Protein AF-A0A2E9H2V7-F1 (afdb_monomer_lite)

Secondary structure (DSSP, 8-state):
-EEE-SSEEEEEEEEEE-----SS-S----EEEEEEEEEEEEETTEEEEEEEEEEE--TTT-TT-EEEEEEEEEEEEEETTEEEEEEEEEEEEEETTEEEEEEEEEEEEEE--

pLDDT: mean 71.07, std 17.29, range [40.22, 92.0]

Radius of gyration: 18.16 Å; chains: 1; bounding box: 36×28×46 Å

Sequence (113 aa):
MVHQSKQWRFGVEYVHSNNWNQVATPIEDAKSGWGSWVSYRYAPKYSVFLRYDTSNPSRRLNPSLEKDYIQAGWDWKATSYLTVAFVAKHKQQTSATIDRDANEFGVWTMWNF

Structure (mmCIF, N/CA/C/O backbone):
data_AF-A0A2E9H2V7-F1
#
_entry.id   AF-A0A2E9H2V7-F1
#
loop_
_atom_site.group_PDB
_atom_site.id
_atom_site.type_symbol
_atom_site.label_atom_id
_atom_site.label_alt_id
_atom_site.label_comp_id
_atom_site.label_asym_id
_atom_site.label_entity_id
_atom_site.label_seq_id
_atom_site.pdbx_PDB_ins_code
_atom_site.Cartn_x
_atom_site.Cartn_y
_atom_site.Cartn_z
_atom_site.occupancy
_atom_site.B_iso_or_equiv
_atom_site.auth_seq_id
_atom_site.auth_comp_id
_atom_site.auth_asym_id
_atom_site.auth_atom_id
_atom_site.pdbx_PDB_model_num
ATOM 1 N N . MET A 1 1 ? 14.174 -4.322 2.201 1.00 60.06 1 MET A N 1
ATOM 2 C CA . MET A 1 1 ? 14.311 -4.095 3.660 1.00 60.06 1 MET A CA 1
ATOM 3 C C . MET A 1 1 ? 12.990 -3.558 4.186 1.00 60.06 1 MET A C 1
ATOM 5 O O . MET A 1 1 ? 12.389 -2.730 3.511 1.00 60.06 1 MET A O 1
ATOM 9 N N . VAL A 1 2 ? 12.513 -4.041 5.334 1.00 66.06 2 VAL A N 1
ATOM 10 C CA . VAL A 1 2 ? 11.213 -3.648 5.904 1.00 66.06 2 VAL A CA 1
ATOM 11 C C . VAL A 1 2 ? 11.423 -3.202 7.343 1.00 66.06 2 VAL A C 1
ATOM 13 O O . VAL A 1 2 ? 12.089 -3.897 8.107 1.00 66.06 2 VAL A O 1
ATOM 16 N N . HIS A 1 3 ? 10.856 -2.056 7.708 1.00 72.50 3 HIS A N 1
ATOM 17 C CA . HIS A 1 3 ? 10.856 -1.561 9.077 1.00 72.50 3 HIS A CA 1
ATOM 18 C C . HIS A 1 3 ? 9.413 -1.391 9.555 1.00 72.50 3 HIS A C 1
ATOM 20 O O . HIS A 1 3 ? 8.565 -0.827 8.857 1.00 72.50 3 HIS A O 1
ATOM 26 N N . GLN A 1 4 ? 9.115 -1.923 10.739 1.00 75.88 4 GLN A N 1
ATOM 27 C CA . GLN A 1 4 ? 7.769 -1.920 11.303 1.00 75.88 4 GLN A CA 1
ATOM 28 C C . GLN A 1 4 ? 7.806 -1.411 12.741 1.00 75.88 4 GLN A C 1
ATOM 30 O O . GLN A 1 4 ? 8.470 -1.980 13.600 1.00 75.88 4 GLN A O 1
ATOM 35 N N . SER A 1 5 ? 7.028 -0.366 12.985 1.00 78.25 5 SER A N 1
ATOM 36 C CA . SER A 1 5 ? 6.695 0.188 14.293 1.00 78.25 5 SER A CA 1
ATOM 37 C C . SER A 1 5 ? 5.201 -0.013 14.568 1.00 78.25 5 SER A C 1
ATOM 39 O O . SER A 1 5 ? 4.421 -0.370 13.684 1.00 78.25 5 SER A O 1
ATOM 41 N N . LYS A 1 6 ? 4.763 0.240 15.808 1.00 76.56 6 LYS A N 1
ATOM 42 C CA . LYS A 1 6 ? 3.379 -0.015 16.265 1.00 76.56 6 LYS A CA 1
ATOM 43 C C . LYS A 1 6 ? 2.295 0.668 15.409 1.00 76.56 6 LYS A C 1
ATOM 45 O O . LYS A 1 6 ? 1.177 0.166 15.332 1.00 76.56 6 LYS A O 1
ATOM 50 N N . GLN A 1 7 ? 2.630 1.789 14.770 1.00 84.69 7 GLN A N 1
ATOM 51 C CA . GLN A 1 7 ? 1.721 2.574 13.926 1.00 84.69 7 GLN A CA 1
ATOM 52 C C . GLN A 1 7 ? 2.199 2.736 12.480 1.00 84.69 7 GLN A C 1
ATOM 54 O O . GLN A 1 7 ? 1.376 2.951 11.600 1.00 84.69 7 GLN A O 1
ATOM 59 N N . TRP A 1 8 ? 3.498 2.607 12.217 1.00 85.12 8 TRP A N 1
ATOM 60 C CA . TRP A 1 8 ? 4.091 2.847 10.902 1.00 85.12 8 TRP A CA 1
ATOM 61 C C . TRP A 1 8 ? 4.720 1.570 10.378 1.00 85.12 8 TRP A C 1
ATOM 63 O O . TRP A 1 8 ? 5.448 0.899 11.103 1.00 85.12 8 TRP A O 1
ATOM 73 N N . ARG A 1 9 ? 4.493 1.245 9.113 1.00 87.00 9 ARG A N 1
ATOM 74 C CA . ARG A 1 9 ? 5.250 0.200 8.425 1.00 87.00 9 ARG A CA 1
ATOM 75 C C . ARG A 1 9 ? 5.680 0.756 7.096 1.00 87.00 9 ARG A C 1
ATOM 77 O O . ARG A 1 9 ? 4.837 1.253 6.364 1.00 87.00 9 ARG A O 1
ATOM 84 N N . PHE A 1 10 ? 6.952 0.649 6.780 1.00 87.00 10 PHE A N 1
ATOM 85 C CA . PHE A 1 10 ? 7.433 0.971 5.453 1.00 87.00 10 PHE A CA 1
ATOM 86 C C . PHE A 1 10 ? 8.408 -0.101 4.997 1.00 87.00 10 PHE A C 1
ATOM 88 O O . PHE A 1 10 ? 9.091 -0.744 5.799 1.00 87.00 10 PHE A O 1
ATOM 95 N N . GLY A 1 11 ? 8.444 -0.320 3.697 1.00 83.62 11 GLY A N 1
ATOM 96 C CA . GLY A 1 11 ? 9.311 -1.290 3.074 1.00 83.62 11 GLY A CA 1
ATOM 97 C C . GLY A 1 11 ? 9.793 -0.770 1.742 1.00 83.62 11 GLY A C 1
ATOM 98 O O . GLY A 1 11 ? 9.101 -0.023 1.057 1.00 83.62 11 GLY A O 1
ATOM 99 N N . VAL A 1 12 ? 11.003 -1.177 1.397 1.00 81.44 12 VAL A N 1
ATOM 100 C CA . VAL A 1 12 ? 11.558 -0.986 0.065 1.00 81.44 12 VAL A CA 1
ATOM 101 C C . VAL A 1 12 ? 11.960 -2.355 -0.455 1.00 81.44 12 VAL A C 1
ATOM 103 O O . VAL A 1 12 ? 12.623 -3.137 0.240 1.00 81.44 12 VAL A O 1
ATOM 106 N N . GLU A 1 13 ? 11.527 -2.645 -1.665 1.00 75.06 13 GLU A N 1
ATOM 107 C CA . GLU A 1 13 ? 11.752 -3.871 -2.404 1.00 75.06 13 GLU A CA 1
ATOM 108 C C . GLU A 1 13 ? 12.549 -3.505 -3.655 1.00 75.06 13 GLU A C 1
ATOM 110 O O . GLU A 1 13 ? 12.178 -2.608 -4.403 1.00 75.06 13 GLU A O 1
ATOM 115 N N . TYR A 1 14 ? 13.674 -4.174 -3.874 1.00 72.19 14 TYR A N 1
ATOM 116 C CA . TYR A 1 14 ? 14.453 -4.034 -5.097 1.00 72.19 14 TYR A CA 1
ATOM 117 C C . TYR A 1 14 ? 14.457 -5.391 -5.779 1.00 72.19 14 TYR A C 1
ATOM 119 O O . TYR A 1 14 ? 14.885 -6.379 -5.180 1.00 72.19 14 TYR A O 1
ATOM 127 N N . VAL A 1 15 ? 13.945 -5.444 -7.004 1.00 66.44 15 VAL A N 1
ATOM 128 C CA . VAL A 1 15 ? 13.845 -6.679 -7.775 1.00 66.44 15 VAL A CA 1
ATOM 129 C C . VAL A 1 15 ? 14.730 -6.543 -9.000 1.00 66.44 15 VAL A C 1
ATOM 131 O O . VAL A 1 15 ? 14.543 -5.672 -9.851 1.00 66.44 15 VAL A O 1
ATOM 134 N N . HIS A 1 16 ? 15.704 -7.438 -9.084 1.00 62.25 16 HIS A N 1
ATOM 135 C CA . HIS A 1 16 ? 16.553 -7.597 -10.247 1.00 62.25 16 HIS A CA 1
ATOM 136 C C . HIS A 1 16 ? 16.308 -8.986 -10.820 1.00 62.25 16 HIS A C 1
ATOM 138 O O . HIS A 1 16 ? 16.540 -9.989 -10.145 1.00 62.25 16 HIS A O 1
ATOM 144 N N . SER A 1 17 ? 15.809 -9.048 -12.049 1.00 57.69 17 SER A N 1
ATOM 145 C CA . SER A 1 17 ? 15.608 -10.308 -12.754 1.00 57.69 17 SER A CA 1
ATOM 146 C C . SER A 1 17 ? 16.495 -10.334 -13.987 1.00 57.69 17 SER A C 1
ATOM 148 O O . SER A 1 17 ? 16.330 -9.527 -14.902 1.00 57.69 17 SER A O 1
ATOM 150 N N . ASN A 1 18 ? 17.428 -11.286 -13.998 1.00 50.81 18 ASN A N 1
ATOM 151 C CA . ASN A 1 18 ? 18.285 -11.564 -15.139 1.00 50.81 18 ASN A CA 1
ATOM 152 C C . ASN A 1 18 ? 17.730 -12.799 -15.860 1.00 50.81 18 ASN A C 1
ATOM 154 O O . ASN A 1 18 ? 17.659 -13.880 -15.276 1.00 50.81 18 ASN A O 1
ATOM 158 N N . ASN A 1 19 ? 17.246 -12.630 -17.089 1.00 52.06 19 ASN A N 1
ATOM 159 C CA . ASN A 1 19 ? 16.565 -13.697 -17.816 1.00 52.06 19 ASN A CA 1
ATOM 160 C C . ASN A 1 19 ? 17.599 -14.569 -18.550 1.00 52.06 19 ASN A C 1
ATOM 162 O O . ASN A 1 19 ? 18.070 -14.206 -19.622 1.00 52.06 19 ASN A O 1
ATOM 166 N N . TRP A 1 20 ? 17.975 -15.714 -17.974 1.00 45.41 20 TRP A N 1
ATOM 167 C CA . TRP A 1 20 ? 18.991 -16.624 -18.539 1.00 45.41 20 TRP A CA 1
ATOM 168 C C . TRP A 1 20 ? 18.462 -17.620 -19.589 1.00 45.41 20 TRP A C 1
ATOM 170 O O . TRP A 1 20 ? 19.212 -18.487 -20.025 1.00 45.41 20 TRP A O 1
ATOM 180 N N . ASN A 1 21 ? 17.194 -17.527 -20.012 1.00 46.06 21 ASN A N 1
ATOM 181 C CA . ASN A 1 21 ? 16.530 -18.591 -20.782 1.00 46.06 21 ASN A CA 1
ATOM 182 C C . ASN A 1 21 ? 15.813 -18.106 -22.064 1.00 46.06 21 ASN A C 1
ATOM 184 O O . ASN A 1 21 ? 14.673 -18.483 -22.330 1.00 46.06 21 ASN A O 1
ATOM 188 N N . GLN A 1 22 ? 16.459 -17.263 -22.882 1.00 46.81 22 GLN A N 1
ATOM 189 C CA . GLN A 1 22 ? 15.951 -16.893 -24.216 1.00 46.81 22 GLN A CA 1
ATOM 190 C C . GLN A 1 22 ? 16.857 -17.439 -25.327 1.00 46.81 22 GLN A C 1
ATOM 192 O O . GLN A 1 22 ? 17.807 -16.797 -25.754 1.00 46.81 22 GLN A O 1
ATOM 197 N N . VAL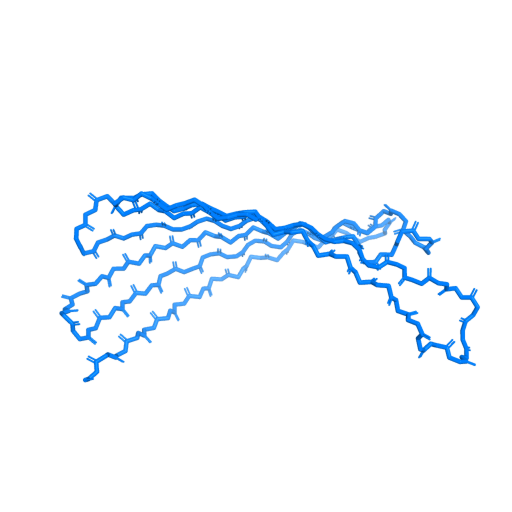 A 1 23 ? 16.522 -18.631 -25.827 1.00 51.16 23 VAL A N 1
ATOM 198 C CA . VAL A 1 23 ? 17.281 -19.372 -26.856 1.00 51.16 23 VAL A CA 1
ATOM 199 C C . VAL A 1 23 ? 17.018 -18.859 -28.293 1.00 51.16 23 VAL A C 1
ATOM 201 O O . VAL A 1 23 ? 17.568 -19.399 -29.244 1.00 51.16 23 VAL A O 1
ATOM 204 N N . ALA A 1 24 ? 16.212 -17.806 -28.502 1.00 48.59 24 ALA A N 1
ATOM 205 C CA . ALA A 1 24 ? 15.790 -17.401 -29.857 1.00 48.59 24 ALA A CA 1
ATOM 206 C C . ALA A 1 24 ? 15.756 -15.887 -30.163 1.00 48.59 24 ALA A C 1
ATOM 208 O O . ALA A 1 24 ? 15.323 -15.507 -31.249 1.00 48.59 24 ALA A O 1
ATOM 209 N N . THR A 1 25 ? 16.222 -15.006 -29.271 1.00 44.88 25 THR A N 1
ATOM 210 C CA . THR A 1 25 ? 16.259 -13.551 -29.541 1.00 44.88 25 THR A CA 1
ATOM 211 C C . THR A 1 25 ? 17.552 -12.922 -29.010 1.00 44.88 25 THR A C 1
ATOM 213 O O . THR A 1 25 ? 17.840 -13.087 -27.828 1.00 44.88 25 THR A O 1
ATOM 216 N N . PRO A 1 26 ? 18.322 -12.177 -29.830 1.00 44.91 26 PRO A N 1
ATOM 217 C CA . PRO A 1 26 ? 19.681 -11.725 -29.501 1.00 44.91 26 PRO A CA 1
ATOM 218 C C . PRO A 1 26 ? 19.750 -10.496 -28.576 1.00 44.91 26 PRO A C 1
ATOM 220 O O . PRO A 1 26 ? 20.799 -9.862 -28.486 1.00 44.91 26 PRO A O 1
ATOM 223 N N . ILE A 1 27 ? 18.657 -10.115 -27.907 1.00 44.34 27 ILE A N 1
ATOM 224 C CA . ILE A 1 27 ? 18.625 -8.902 -27.084 1.00 44.34 27 ILE A CA 1
ATOM 225 C C . ILE A 1 27 ? 18.295 -9.276 -25.642 1.00 44.34 27 ILE A C 1
ATOM 227 O O . ILE A 1 27 ? 17.149 -9.569 -25.315 1.00 44.34 27 ILE A O 1
ATOM 231 N N . GLU A 1 28 ? 19.331 -9.279 -24.797 1.00 43.22 28 GLU A N 1
ATOM 232 C CA . GLU A 1 28 ? 19.225 -9.433 -23.342 1.00 43.22 28 GLU A CA 1
ATOM 233 C C . GLU A 1 28 ? 18.338 -8.323 -22.759 1.00 43.22 28 GLU A C 1
ATOM 235 O O . GLU A 1 28 ? 18.759 -7.168 -22.628 1.00 43.22 28 GLU A O 1
ATOM 240 N N . ASP A 1 29 ? 17.104 -8.672 -22.401 1.00 48.34 29 ASP A N 1
ATOM 241 C CA . ASP A 1 29 ? 16.180 -7.780 -21.708 1.00 48.34 29 ASP A CA 1
ATOM 242 C C . ASP A 1 29 ? 16.374 -7.950 -20.192 1.00 48.34 29 ASP A C 1
ATOM 244 O O . ASP A 1 29 ? 15.837 -8.860 -19.559 1.00 48.34 29 ASP A O 1
ATOM 248 N N . ALA A 1 30 ? 17.214 -7.097 -19.603 1.00 49.19 30 ALA A N 1
ATOM 249 C CA . ALA A 1 30 ? 17.387 -7.023 -18.156 1.00 49.19 30 ALA A CA 1
ATOM 250 C C . ALA A 1 30 ? 16.248 -6.191 -17.549 1.00 49.19 30 ALA A C 1
ATOM 252 O O . ALA A 1 30 ? 16.127 -4.996 -17.841 1.00 49.19 30 ALA A O 1
ATOM 253 N N . LYS A 1 31 ? 15.435 -6.818 -16.689 1.00 53.38 31 LYS A N 1
ATOM 254 C CA . LYS A 1 31 ? 14.352 -6.156 -15.952 1.00 53.38 31 LYS A CA 1
ATOM 255 C C . LYS A 1 31 ? 14.840 -5.789 -14.557 1.00 53.38 31 LYS A C 1
ATOM 257 O O . LYS A 1 31 ? 15.211 -6.652 -13.761 1.00 53.38 31 LYS A O 1
ATOM 262 N N . SER A 1 32 ? 14.824 -4.498 -14.255 1.00 58.91 32 SER A N 1
ATOM 263 C CA . SER A 1 32 ? 15.090 -3.982 -12.912 1.00 58.91 32 SER A CA 1
ATOM 264 C C . SER A 1 32 ? 13.937 -3.095 -12.479 1.00 58.91 32 SER A C 1
ATOM 266 O O . SER A 1 32 ? 13.525 -2.211 -13.229 1.00 58.91 32 SER A O 1
ATOM 268 N N . GLY A 1 33 ? 13.433 -3.315 -11.274 1.00 61.56 33 GLY A N 1
ATOM 269 C CA . GLY A 1 33 ? 12.381 -2.501 -10.685 1.00 61.56 33 GLY A CA 1
ATOM 270 C C . GLY A 1 33 ? 12.646 -2.284 -9.209 1.00 61.56 33 GLY A C 1
ATOM 271 O O . GLY A 1 33 ? 13.305 -3.094 -8.552 1.00 61.56 33 GLY A O 1
ATOM 272 N N . TRP A 1 34 ? 12.136 -1.181 -8.687 1.00 73.06 34 TRP A N 1
ATOM 273 C CA . TRP A 1 34 ? 12.111 -0.946 -7.258 1.00 73.06 34 TRP A CA 1
ATOM 274 C C . TRP A 1 34 ? 10.718 -0.507 -6.838 1.00 73.06 34 TRP A C 1
ATOM 276 O O . TRP A 1 34 ? 10.031 0.237 -7.529 1.00 73.06 34 TRP A O 1
ATOM 286 N N . GLY A 1 35 ? 10.297 -1.029 -5.700 1.00 78.25 35 GLY A N 1
ATOM 287 C CA . GLY A 1 35 ? 9.041 -0.720 -5.059 1.00 78.25 35 GLY A CA 1
ATOM 288 C C . GLY A 1 35 ? 9.307 -0.169 -3.680 1.00 78.25 35 GLY A C 1
ATOM 289 O O . GLY A 1 35 ? 10.198 -0.620 -2.967 1.00 78.25 35 GLY A O 1
ATOM 290 N N . SER A 1 36 ? 8.526 0.813 -3.280 1.00 83.75 36 SER A N 1
ATOM 291 C CA . SER A 1 36 ? 8.471 1.287 -1.913 1.00 83.75 36 SER A CA 1
ATOM 292 C C . SER A 1 36 ? 7.022 1.322 -1.477 1.00 83.75 36 SER A C 1
ATOM 294 O O . SER A 1 36 ? 6.116 1.618 -2.251 1.00 83.75 36 SER A O 1
ATOM 296 N N . TRP A 1 37 ? 6.781 0.989 -0.226 1.00 89.38 37 TRP A N 1
ATOM 297 C CA . TRP A 1 37 ? 5.457 1.065 0.350 1.00 89.38 37 TRP A CA 1
ATOM 298 C C . TRP A 1 37 ? 5.555 1.589 1.766 1.00 89.38 37 TRP A C 1
ATOM 300 O O . TRP A 1 37 ? 6.525 1.356 2.483 1.00 89.38 37 TRP A O 1
ATOM 310 N N . VAL A 1 38 ? 4.525 2.309 2.170 1.00 88.88 38 VAL A N 1
ATOM 311 C CA . VAL A 1 38 ? 4.338 2.839 3.505 1.00 88.88 38 VAL A CA 1
ATOM 312 C C . VAL A 1 38 ? 2.887 2.624 3.897 1.00 88.88 38 VAL A C 1
ATOM 314 O O . VAL A 1 38 ? 1.971 2.745 3.096 1.00 88.88 38 VAL A O 1
ATOM 317 N N . SER A 1 39 ? 2.664 2.273 5.149 1.00 87.94 39 SER A N 1
ATOM 318 C CA . SER A 1 39 ? 1.346 2.174 5.745 1.00 87.94 39 SER A CA 1
ATOM 319 C C . SER A 1 39 ? 1.380 2.801 7.122 1.00 87.94 39 SER A C 1
ATOM 321 O O . SER A 1 39 ? 2.349 2.654 7.875 1.00 87.94 39 SER A O 1
ATOM 323 N N . TYR A 1 40 ? 0.316 3.521 7.435 1.00 89.62 40 TYR A N 1
ATOM 324 C CA . TYR A 1 40 ? 0.164 4.237 8.680 1.00 89.62 40 TYR A CA 1
ATOM 325 C C . TYR A 1 40 ? -1.195 3.936 9.297 1.00 89.62 40 TYR A C 1
ATOM 327 O O . TYR A 1 40 ? -2.253 4.182 8.715 1.00 89.62 40 TYR A O 1
ATOM 335 N N . ARG A 1 41 ? -1.160 3.393 10.511 1.00 89.31 41 ARG A N 1
ATOM 336 C CA . ARG A 1 41 ? -2.327 3.113 11.338 1.00 89.31 41 ARG A CA 1
ATOM 337 C C . ARG A 1 41 ? -2.473 4.219 12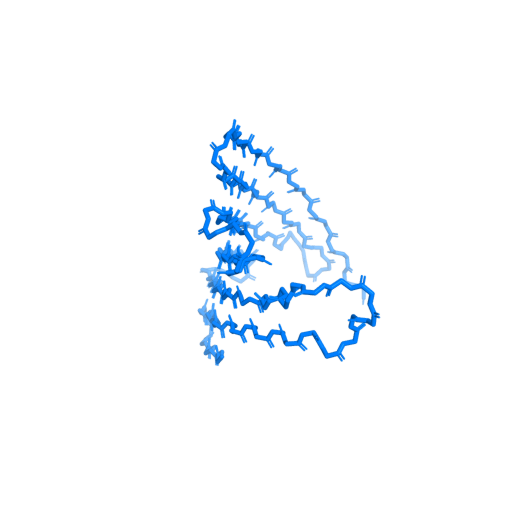.375 1.00 89.31 41 ARG A C 1
ATOM 339 O O . ARG A 1 41 ? -1.875 4.152 13.448 1.00 89.31 41 ARG A O 1
ATOM 346 N N . TYR A 1 42 ? -3.309 5.204 12.060 1.00 86.12 42 TYR A N 1
ATOM 347 C CA . TYR A 1 42 ? -3.616 6.309 12.971 1.00 86.12 42 TYR A CA 1
ATOM 348 C C . TYR A 1 42 ? -4.645 5.933 14.045 1.00 86.12 42 TYR A C 1
ATOM 350 O O . TYR A 1 42 ? -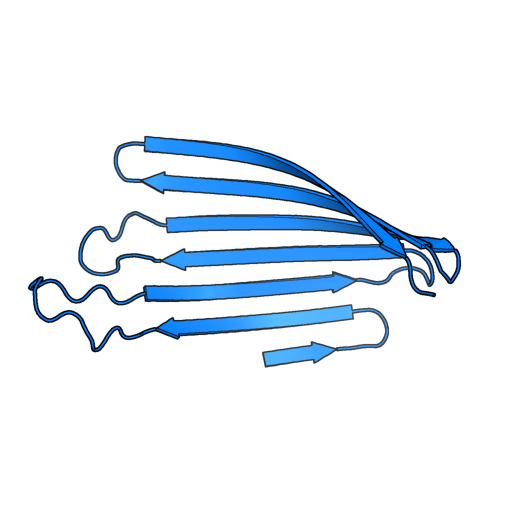4.657 6.524 15.121 1.00 86.12 42 TYR A O 1
ATOM 358 N N . ALA A 1 43 ? -5.497 4.936 13.788 1.00 88.06 43 ALA A N 1
ATOM 359 C CA . ALA A 1 43 ? -6.507 4.475 14.735 1.00 88.06 43 ALA A CA 1
ATOM 360 C C . ALA A 1 43 ? -6.664 2.944 14.691 1.00 88.06 43 ALA A C 1
ATOM 362 O O . ALA A 1 43 ? -6.379 2.326 13.667 1.00 88.06 43 ALA A O 1
ATOM 363 N N . PRO A 1 44 ? -7.181 2.291 15.750 1.00 83.81 44 PRO A N 1
ATOM 364 C CA . PRO A 1 44 ? -7.351 0.832 15.774 1.00 83.81 44 PRO A CA 1
ATOM 365 C C . PRO A 1 44 ? -8.228 0.286 14.639 1.00 83.81 44 PRO A C 1
ATOM 367 O O . PRO A 1 44 ? -8.076 -0.868 14.241 1.00 83.81 44 PRO A O 1
ATOM 370 N N . LYS A 1 45 ? -9.147 1.118 14.130 1.00 88.12 45 LYS A N 1
ATOM 371 C CA . LYS A 1 45 ? -10.089 0.775 13.061 1.00 88.12 45 LYS A CA 1
ATOM 372 C C . LYS A 1 45 ? -9.711 1.324 11.690 1.00 88.12 45 LYS A C 1
ATOM 374 O O . LYS A 1 45 ? -10.380 0.978 10.727 1.00 88.12 45 LYS A O 1
ATOM 379 N N . TYR A 1 46 ? -8.691 2.172 11.592 1.00 90.06 46 TYR A N 1
ATOM 380 C CA . TYR A 1 46 ? -8.375 2.849 10.343 1.00 90.06 46 TYR A CA 1
ATOM 381 C C . TYR A 1 46 ? -6.893 2.765 10.031 1.00 90.06 46 TYR A C 1
ATOM 383 O O . TYR A 1 46 ? -6.036 2.930 10.902 1.00 90.06 46 TYR A O 1
ATOM 391 N N . SER A 1 47 ? -6.570 2.486 8.782 1.00 90.62 47 SER A N 1
ATOM 392 C CA . SER A 1 47 ? -5.193 2.465 8.306 1.00 90.62 47 SER A CA 1
ATOM 393 C C . SER A 1 47 ? -5.154 3.052 6.907 1.00 90.62 47 SER A C 1
ATOM 395 O O . SER A 1 47 ? -6.121 2.962 6.166 1.00 90.62 47 SER A O 1
ATOM 397 N N . VAL A 1 48 ? -4.064 3.718 6.568 1.00 92.00 48 VAL A N 1
ATOM 398 C CA . VAL A 1 48 ? -3.819 4.205 5.212 1.00 92.00 48 VAL A CA 1
ATOM 399 C C . VAL A 1 48 ? -2.579 3.499 4.705 1.00 92.00 48 VAL A C 1
ATOM 401 O O . VAL A 1 48 ? -1.675 3.196 5.489 1.00 92.00 48 VAL A O 1
ATOM 404 N N . PHE A 1 49 ? -2.514 3.255 3.409 1.00 90.88 49 PHE A N 1
ATOM 405 C CA . PHE A 1 49 ? -1.312 2.756 2.775 1.00 90.88 49 PHE A CA 1
ATOM 406 C C . PHE A 1 49 ? -1.056 3.498 1.472 1.00 90.88 49 PHE A C 1
ATOM 408 O O . PHE A 1 49 ? -1.969 3.961 0.794 1.00 90.88 49 PHE A O 1
ATOM 415 N N . LEU A 1 50 ? 0.215 3.630 1.145 1.00 89.62 50 LEU A N 1
ATOM 416 C CA . LEU A 1 50 ? 0.704 4.219 -0.080 1.00 89.62 50 LEU A CA 1
ATOM 417 C C . LEU A 1 50 ? 1.839 3.336 -0.575 1.00 89.62 50 LEU A C 1
ATOM 419 O O . LEU A 1 50 ? 2.742 2.980 0.176 1.00 89.62 50 LEU A O 1
ATOM 423 N N . ARG A 1 51 ? 1.781 2.960 -1.838 1.00 86.94 51 ARG A N 1
ATOM 424 C CA . ARG A 1 51 ? 2.753 2.118 -2.507 1.00 86.94 51 ARG A CA 1
ATOM 425 C C . ARG A 1 51 ? 3.137 2.797 -3.809 1.00 86.94 51 ARG A C 1
ATOM 427 O O . ARG A 1 51 ? 2.270 3.200 -4.576 1.00 86.94 51 ARG A O 1
ATOM 434 N N . TYR A 1 52 ? 4.430 2.949 -4.017 1.00 80.62 52 TYR A N 1
ATOM 435 C CA . TYR A 1 52 ? 5.019 3.480 -5.228 1.00 80.62 52 TYR A CA 1
ATOM 436 C C . TYR A 1 52 ? 5.982 2.432 -5.766 1.00 80.62 52 TYR A C 1
ATOM 438 O O . TYR A 1 52 ? 6.983 2.123 -5.121 1.00 80.62 52 TYR A O 1
ATOM 446 N N . ASP A 1 53 ? 5.668 1.872 -6.923 1.00 75.88 53 ASP A N 1
ATOM 447 C CA . ASP A 1 53 ? 6.551 0.976 -7.651 1.00 75.88 53 ASP A CA 1
ATOM 448 C C . ASP A 1 53 ? 6.940 1.640 -8.960 1.00 75.88 53 ASP A C 1
ATOM 450 O O . ASP A 1 53 ? 6.091 2.131 -9.700 1.00 75.88 53 ASP A O 1
ATOM 454 N N . THR A 1 54 ? 8.224 1.597 -9.278 1.00 67.12 54 THR A N 1
ATOM 455 C CA . THR A 1 54 ? 8.704 1.926 -10.611 1.00 67.12 54 THR A CA 1
ATOM 456 C C . THR A 1 54 ? 9.424 0.721 -11.183 1.00 67.12 54 THR A C 1
ATOM 458 O O . THR A 1 54 ? 10.202 0.016 -10.526 1.00 67.12 54 THR A O 1
ATOM 461 N N . SER A 1 55 ? 9.089 0.413 -12.423 1.00 61.50 55 SER A N 1
ATOM 462 C CA . SER A 1 55 ? 9.624 -0.737 -13.131 1.00 61.50 55 SER A CA 1
ATOM 463 C C . SER A 1 55 ? 10.239 -0.253 -14.427 1.00 61.50 55 SER A C 1
ATOM 465 O O . SER A 1 55 ? 9.560 0.385 -15.227 1.00 61.50 55 SER A O 1
ATOM 467 N N . ASN A 1 56 ? 11.500 -0.619 -14.653 1.00 56.72 56 ASN A N 1
ATOM 468 C CA . ASN A 1 56 ? 12.198 -0.393 -15.910 1.00 56.72 56 ASN A CA 1
ATOM 469 C C . ASN A 1 56 ? 12.261 -1.723 -16.688 1.00 56.72 56 ASN A C 1
ATOM 471 O O . ASN A 1 56 ? 13.167 -2.535 -16.467 1.00 56.72 56 ASN A O 1
ATOM 475 N N . PRO A 1 57 ? 11.263 -2.008 -17.550 1.00 50.94 57 PRO A N 1
ATOM 476 C CA . PRO A 1 57 ? 11.150 -3.280 -18.246 1.00 50.94 57 PRO A CA 1
ATOM 477 C C . PRO A 1 57 ? 12.198 -3.526 -19.333 1.00 50.94 57 PRO A C 1
ATOM 479 O O . PRO A 1 57 ? 12.370 -4.695 -19.639 1.00 50.94 57 PRO A O 1
ATOM 482 N N . SER A 1 58 ? 12.877 -2.522 -19.905 1.00 46.56 58 SER A N 1
ATOM 483 C CA . SER A 1 58 ? 13.812 -2.750 -21.025 1.00 46.56 58 SER A CA 1
ATOM 484 C C . SER A 1 58 ? 14.989 -1.771 -21.034 1.00 46.56 58 SER A C 1
ATOM 486 O O . SER A 1 58 ? 14.987 -0.774 -21.752 1.00 46.56 58 SER A O 1
ATOM 488 N N . ARG A 1 59 ? 16.053 -2.079 -20.281 1.00 42.84 59 ARG A N 1
ATOM 489 C CA . ARG A 1 59 ? 17.248 -1.214 -20.185 1.00 42.84 59 ARG A CA 1
ATOM 490 C C . ARG A 1 59 ? 18.087 -1.139 -21.476 1.00 42.84 59 ARG A C 1
ATOM 492 O O . ARG A 1 59 ? 18.898 -0.229 -21.608 1.00 42.84 59 ARG A O 1
ATOM 499 N N . ARG A 1 60 ? 17.915 -2.082 -22.417 1.00 41.47 60 ARG A N 1
ATOM 500 C CA . ARG A 1 60 ? 18.673 -2.153 -23.688 1.00 41.47 60 ARG A CA 1
ATOM 501 C C . ARG A 1 60 ? 17.855 -1.880 -24.954 1.00 41.47 60 ARG A C 1
ATOM 503 O O . ARG A 1 60 ? 18.435 -1.415 -25.927 1.00 41.47 60 ARG A O 1
ATOM 510 N N . LEU A 1 61 ? 16.545 -2.148 -24.958 1.00 42.66 61 LEU A N 1
ATOM 511 C CA . LEU A 1 61 ? 15.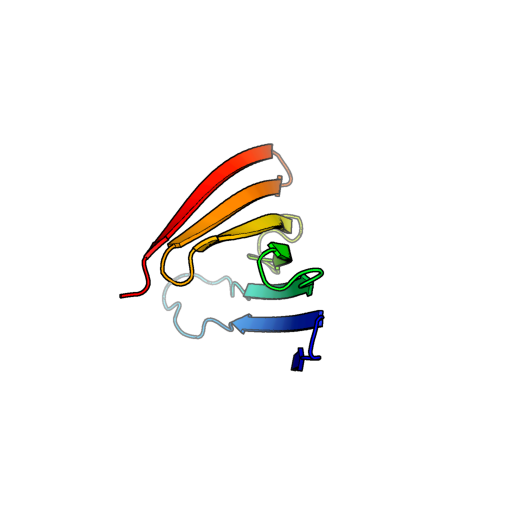709 -2.009 -26.160 1.00 42.66 61 LEU A CA 1
ATOM 512 C C . LEU A 1 61 ? 14.967 -0.668 -26.235 1.00 42.66 61 LEU A C 1
ATOM 514 O O . LEU A 1 61 ? 14.720 -0.166 -27.327 1.00 42.66 61 LEU A O 1
ATOM 518 N N . ASN A 1 62 ? 14.600 -0.086 -25.088 1.00 40.22 62 ASN A N 1
ATOM 519 C CA . ASN A 1 62 ? 13.955 1.221 -25.047 1.00 40.22 62 ASN A CA 1
ATOM 520 C C . ASN A 1 62 ? 14.102 1.843 -23.643 1.00 40.22 62 ASN A C 1
ATOM 522 O O . ASN A 1 62 ? 13.233 1.642 -22.793 1.00 40.22 62 ASN A O 1
ATOM 526 N N . PRO A 1 63 ? 15.190 2.590 -23.378 1.00 46.50 63 PRO A N 1
ATOM 527 C CA . PRO A 1 63 ? 15.459 3.187 -22.065 1.00 46.50 63 PRO A CA 1
ATOM 528 C C . PRO A 1 63 ? 14.424 4.243 -21.632 1.00 46.50 63 PRO A C 1
ATOM 530 O O . PRO A 1 63 ? 14.539 4.779 -20.539 1.00 46.50 63 PRO A O 1
ATOM 533 N N . SER A 1 64 ? 13.427 4.542 -22.473 1.00 43.03 64 SER A N 1
ATOM 534 C CA . SER A 1 64 ? 12.379 5.533 -22.226 1.00 43.03 64 SER A CA 1
ATOM 535 C C . SER A 1 64 ? 11.038 4.934 -21.772 1.00 43.03 64 SER A C 1
ATOM 537 O O . SER A 1 64 ? 10.075 5.686 -21.635 1.00 43.03 64 SER A O 1
ATOM 539 N N . LEU A 1 65 ? 10.934 3.608 -21.587 1.00 49.31 65 LEU A N 1
ATOM 540 C CA . LEU A 1 65 ? 9.746 2.980 -20.996 1.00 49.31 65 LEU A CA 1
ATOM 541 C C . LEU A 1 65 ? 9.883 2.911 -19.476 1.00 49.31 65 LEU A C 1
ATOM 543 O O . LEU A 1 65 ? 10.185 1.856 -18.922 1.00 49.31 65 LEU A O 1
ATOM 547 N N . GLU A 1 66 ? 9.627 4.032 -18.815 1.00 52.28 66 GLU A N 1
ATOM 548 C CA . GLU A 1 66 ? 9.452 4.080 -17.368 1.00 52.28 66 GLU A CA 1
ATOM 549 C C . GLU A 1 66 ? 7.961 3.897 -17.062 1.00 52.28 66 GLU A C 1
ATOM 551 O O . GLU A 1 66 ? 7.100 4.588 -17.617 1.00 52.28 66 GLU A O 1
ATOM 556 N N . LYS A 1 67 ? 7.636 2.881 -16.257 1.00 59.28 67 LYS A N 1
ATOM 557 C CA . LYS A 1 67 ? 6.270 2.671 -15.771 1.00 59.28 67 LYS A CA 1
ATOM 558 C C . LYS A 1 67 ? 6.230 3.025 -14.304 1.00 59.28 67 LYS A C 1
ATOM 560 O O . LYS A 1 67 ? 6.694 2.239 -13.473 1.00 59.28 67 LYS A O 1
ATOM 565 N N . ASP A 1 68 ? 5.613 4.159 -14.030 1.00 65.31 68 ASP A N 1
ATOM 566 C CA . ASP A 1 68 ? 5.387 4.635 -12.683 1.00 65.31 68 ASP A CA 1
ATOM 567 C C . ASP A 1 68 ? 4.004 4.203 -12.220 1.00 65.31 68 ASP A C 1
ATOM 569 O O . ASP A 1 68 ? 2.962 4.475 -12.828 1.00 65.31 68 ASP A O 1
ATOM 573 N N . TYR A 1 69 ? 4.016 3.452 -11.129 1.00 69.88 69 TYR A N 1
ATOM 574 C CA . TYR A 1 69 ? 2.840 2.874 -10.527 1.00 69.88 69 TYR A CA 1
ATOM 575 C C . TYR A 1 69 ? 2.696 3.430 -9.119 1.00 69.88 69 TYR A C 1
ATOM 577 O O . TYR A 1 69 ? 3.485 3.118 -8.229 1.00 69.88 69 TYR A O 1
ATOM 585 N N . ILE A 1 70 ? 1.654 4.229 -8.897 1.00 78.19 70 ILE A N 1
ATOM 586 C CA . ILE A 1 70 ? 1.297 4.700 -7.562 1.00 78.19 70 ILE A CA 1
ATOM 587 C C . ILE A 1 70 ? -0.052 4.117 -7.155 1.00 78.19 70 ILE A C 1
ATOM 589 O O . ILE A 1 70 ? -1.032 4.118 -7.899 1.00 78.19 70 ILE A O 1
ATOM 593 N N . GLN A 1 71 ? -0.101 3.587 -5.944 1.00 85.94 71 GLN A N 1
ATOM 594 C CA . GLN A 1 71 ? -1.283 3.016 -5.335 1.00 85.94 71 GLN A CA 1
ATOM 595 C C . GLN A 1 71 ? -1.448 3.612 -3.947 1.00 85.94 71 GLN A C 1
ATOM 597 O O . GLN A 1 71 ? -0.598 3.431 -3.084 1.00 85.94 71 GLN A O 1
ATOM 602 N N . ALA A 1 72 ? -2.567 4.277 -3.714 1.00 88.62 72 ALA A N 1
ATOM 603 C CA . ALA A 1 72 ? -2.957 4.757 -2.401 1.00 88.62 72 ALA A CA 1
ATOM 604 C C . ALA A 1 72 ? -4.217 4.021 -1.961 1.00 88.62 72 ALA A C 1
ATOM 606 O O . ALA A 1 72 ? -5.090 3.728 -2.776 1.00 88.62 72 ALA A O 1
ATOM 607 N N . GLY A 1 73 ? -4.346 3.742 -0.675 1.00 89.00 73 GLY A N 1
ATOM 608 C CA . GLY A 1 73 ? -5.567 3.168 -0.157 1.00 89.00 73 GLY A CA 1
ATOM 609 C C . GLY A 1 73 ? -5.818 3.471 1.303 1.00 89.00 73 GLY A C 1
ATOM 610 O O . GLY A 1 73 ? -4.943 3.902 2.057 1.00 89.00 73 GLY A O 1
ATOM 611 N N . TRP A 1 74 ? -7.072 3.272 1.671 1.00 91.75 74 TRP A N 1
ATOM 612 C CA . TRP A 1 74 ? -7.596 3.489 2.999 1.00 91.75 74 TRP A CA 1
ATOM 613 C C . TRP A 1 74 ? -8.385 2.266 3.432 1.00 91.75 74 TRP A C 1
ATOM 615 O O . TRP A 1 74 ? -9.345 1.866 2.775 1.00 91.75 74 TRP A O 1
ATOM 625 N N . ASP A 1 75 ? -7.985 1.715 4.567 1.00 90.94 75 ASP A N 1
ATOM 626 C CA . ASP A 1 75 ? -8.588 0.558 5.193 1.00 90.94 75 ASP A CA 1
ATOM 627 C C . ASP A 1 75 ? -9.453 1.017 6.364 1.00 90.94 75 ASP A C 1
ATOM 629 O O . ASP A 1 75 ? -8.989 1.694 7.290 1.00 90.94 75 ASP A O 1
ATOM 633 N N . TRP A 1 76 ? -10.702 0.570 6.364 1.00 90.62 76 TRP A N 1
ATOM 634 C CA . TRP A 1 76 ? -11.658 0.753 7.437 1.00 90.62 76 T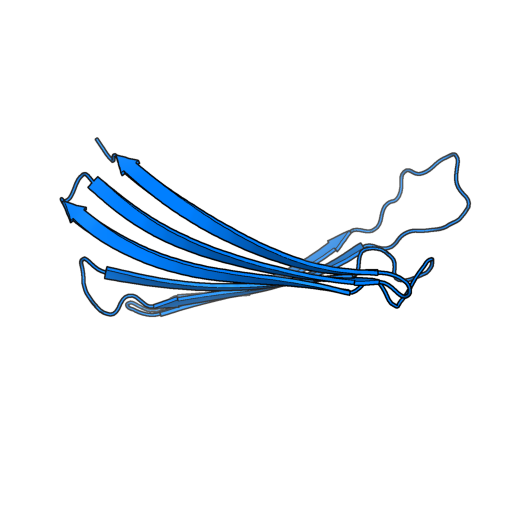RP A CA 1
ATOM 635 C C . TRP A 1 76 ? -12.148 -0.592 7.972 1.00 90.62 76 TRP A C 1
ATOM 637 O O . TRP A 1 76 ? -12.858 -1.364 7.326 1.00 90.62 76 TRP A O 1
ATOM 647 N N . LYS A 1 77 ? -11.816 -0.853 9.232 1.00 90.69 77 LYS A N 1
ATOM 648 C CA . LYS A 1 77 ? -12.318 -1.986 9.996 1.00 90.69 77 LYS A CA 1
ATOM 649 C C . LYS A 1 77 ? -13.672 -1.637 10.613 1.00 90.69 77 LYS A C 1
ATOM 651 O O . LYS A 1 77 ? -13.746 -1.150 11.746 1.00 90.69 77 LYS A O 1
ATOM 656 N N . ALA A 1 78 ? -14.742 -1.891 9.861 1.00 86.38 78 ALA A N 1
ATOM 657 C CA . ALA A 1 78 ? -16.114 -1.684 10.317 1.00 86.38 78 ALA A CA 1
ATOM 658 C C . ALA A 1 78 ? -16.445 -2.566 11.535 1.00 86.38 78 ALA A C 1
ATOM 660 O O . ALA A 1 78 ? -17.109 -2.124 12.471 1.00 86.38 78 ALA A O 1
ATOM 661 N N . THR A 1 79 ? -15.951 -3.808 11.567 1.00 86.56 79 THR A N 1
ATOM 662 C CA . THR A 1 79 ? -16.154 -4.757 12.678 1.00 86.56 79 THR A CA 1
ATOM 663 C C . THR A 1 79 ? -14.937 -5.676 12.821 1.00 86.56 79 THR A C 1
ATOM 665 O O . THR A 1 79 ? -14.115 -5.770 11.913 1.00 86.56 79 THR A O 1
ATOM 668 N N . SER A 1 80 ? -14.788 -6.374 13.953 1.00 83.62 80 SER A N 1
ATOM 669 C CA . SER A 1 80 ? -13.722 -7.368 14.175 1.00 83.62 80 SER A CA 1
ATOM 670 C C . SER A 1 80 ? -13.559 -8.370 13.022 1.00 83.62 80 SER A C 1
ATOM 672 O O . SER A 1 80 ? -12.423 -8.742 12.733 1.00 83.62 80 SER A O 1
ATOM 674 N N . TYR A 1 81 ? -14.666 -8.704 12.347 1.00 88.06 81 TYR A N 1
ATOM 675 C CA . TYR A 1 81 ? -14.772 -9.679 11.257 1.00 88.06 81 TYR A CA 1
ATOM 676 C C . TYR A 1 81 ? -14.838 -9.061 9.851 1.00 88.06 81 TYR A C 1
ATOM 678 O O . TYR A 1 81 ? -14.678 -9.783 8.879 1.00 88.06 81 TYR A O 1
ATOM 686 N N . LEU A 1 82 ? -15.077 -7.750 9.716 1.00 88.94 82 LEU A N 1
ATOM 687 C CA . LEU A 1 82 ? -15.264 -7.084 8.421 1.00 88.94 82 LEU A CA 1
ATOM 688 C C . LEU A 1 82 ? -14.312 -5.897 8.287 1.00 88.94 82 LEU A C 1
ATOM 690 O O . LEU A 1 82 ? -14.390 -4.928 9.049 1.00 88.94 82 LEU A O 1
ATOM 694 N N . THR A 1 83 ? -13.460 -5.963 7.268 1.00 90.44 83 THR A N 1
ATOM 695 C CA . THR A 1 83 ? -12.606 -4.854 6.836 1.00 90.44 83 THR A CA 1
ATOM 696 C C . THR A 1 83 ? -12.976 -4.465 5.416 1.00 90.44 83 THR A C 1
ATOM 698 O O . THR A 1 83 ? -13.020 -5.314 4.532 1.00 90.44 83 THR A O 1
ATOM 701 N N . VAL A 1 84 ? -13.242 -3.187 5.197 1.00 90.81 84 VAL A N 1
ATOM 702 C CA . VAL A 1 84 ? -13.462 -2.592 3.879 1.00 90.81 84 VAL A CA 1
ATOM 703 C C . VAL A 1 84 ? -12.230 -1.772 3.551 1.00 90.81 84 VAL A C 1
ATOM 705 O O . VAL A 1 84 ? -11.729 -1.075 4.428 1.00 90.81 84 VAL A O 1
ATOM 708 N N . ALA A 1 85 ? -11.750 -1.816 2.319 1.00 89.50 85 ALA A N 1
ATOM 709 C CA . ALA A 1 85 ? -10.729 -0.888 1.877 1.00 89.50 85 ALA A CA 1
ATOM 710 C C . ALA A 1 85 ? -11.054 -0.284 0.526 1.00 89.50 85 ALA A C 1
ATOM 712 O O . ALA A 1 85 ? -11.633 -0.921 -0.356 1.00 89.50 85 ALA A O 1
ATOM 713 N N . PHE A 1 86 ? -10.620 0.954 0.381 1.00 91.25 86 PHE A N 1
ATOM 714 C CA . PHE A 1 86 ? -10.718 1.738 -0.831 1.00 91.25 86 PHE A CA 1
ATOM 715 C C . PHE A 1 86 ? -9.311 1.934 -1.364 1.00 91.25 86 PHE A C 1
ATOM 717 O O . PHE A 1 86 ? -8.426 2.355 -0.625 1.00 91.25 86 PHE A O 1
ATOM 724 N N . VAL A 1 87 ? -9.095 1.625 -2.636 1.00 89.50 87 VAL A N 1
ATOM 725 C CA . VAL A 1 87 ? -7.782 1.682 -3.273 1.00 89.50 87 VAL A CA 1
ATOM 726 C C . VAL A 1 87 ? -7.897 2.489 -4.550 1.00 89.50 87 VAL A C 1
ATOM 728 O O . VAL A 1 87 ? -8.645 2.130 -5.453 1.00 89.50 87 VAL A O 1
ATOM 731 N N . ALA A 1 88 ? -7.130 3.561 -4.644 1.00 84.94 88 ALA A N 1
ATOM 732 C CA . ALA A 1 88 ? -6.909 4.294 -5.873 1.00 84.94 88 ALA A CA 1
ATOM 733 C C . ALA A 1 88 ? -5.549 3.891 -6.444 1.00 84.94 88 ALA A C 1
ATOM 735 O O . ALA A 1 88 ? -4.546 3.814 -5.732 1.00 84.94 88 ALA A O 1
ATOM 736 N N . LYS A 1 89 ? -5.515 3.618 -7.740 1.00 82.25 89 LYS A N 1
ATOM 737 C CA . LYS A 1 89 ? -4.306 3.304 -8.487 1.00 82.25 89 LYS A CA 1
ATOM 738 C C . LYS A 1 89 ? -4.207 4.287 -9.632 1.00 82.25 89 LYS A C 1
ATOM 740 O O . LYS A 1 89 ? -5.158 4.465 -10.389 1.00 82.25 89 LYS A O 1
ATOM 745 N N . HIS A 1 90 ? -3.043 4.885 -9.765 1.00 76.56 90 HIS A N 1
ATOM 746 C CA . HIS A 1 90 ? -2.715 5.732 -10.887 1.00 76.56 90 HIS A CA 1
ATOM 747 C C . HIS A 1 90 ? -1.506 5.121 -11.588 1.00 76.56 90 HIS A C 1
ATOM 749 O O . HIS A 1 90 ? -0.492 4.802 -10.961 1.00 76.56 90 HIS A O 1
ATOM 755 N N . LYS A 1 91 ? -1.670 4.859 -12.882 1.00 61.62 91 LYS A N 1
ATOM 756 C CA . LYS A 1 91 ? -0.634 4.296 -13.741 1.00 61.62 91 LYS A CA 1
ATOM 757 C C . LYS A 1 91 ? -0.250 5.366 -14.747 1.00 61.62 91 LYS A C 1
ATOM 759 O O . LYS A 1 91 ? -1.082 5.715 -15.584 1.00 61.62 91 LYS A O 1
ATOM 764 N N . GLN A 1 92 ? 0.993 5.820 -14.666 1.00 59.19 92 GLN A N 1
ATOM 765 C CA . GLN A 1 92 ? 1.631 6.598 -15.718 1.00 59.19 92 GLN A CA 1
ATOM 766 C C . GLN A 1 92 ? 2.511 5.651 -16.519 1.00 59.19 92 GLN A C 1
ATOM 768 O O . GLN A 1 92 ? 3.429 5.016 -15.994 1.00 59.19 92 GLN A O 1
ATOM 773 N N . GLN A 1 93 ? 2.182 5.493 -17.796 1.00 52.62 93 GLN A N 1
ATOM 774 C CA . GLN A 1 93 ? 3.025 4.765 -18.725 1.00 52.62 93 GLN A CA 1
ATOM 775 C C . GLN A 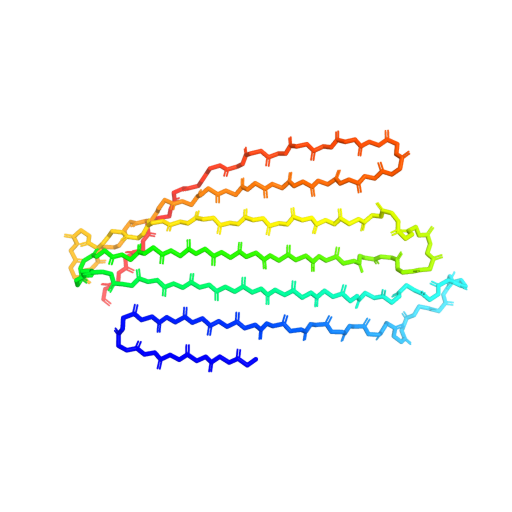1 93 ? 3.548 5.741 -19.770 1.00 52.62 93 GLN A C 1
ATOM 777 O O . GLN A 1 93 ? 2.889 5.988 -20.779 1.00 52.62 93 GLN A O 1
ATOM 782 N N . THR A 1 94 ? 4.765 6.226 -19.541 1.00 50.53 94 THR A N 1
ATOM 783 C CA . THR A 1 94 ? 5.483 7.057 -20.502 1.00 50.53 94 THR A CA 1
ATOM 784 C C . THR A 1 94 ? 6.215 6.139 -21.476 1.00 50.53 94 THR A C 1
ATOM 786 O O . THR A 1 94 ? 6.974 5.247 -21.097 1.00 50.53 94 THR A O 1
ATOM 789 N N . SER A 1 95 ? 5.943 6.278 -22.768 1.00 47.56 95 SER A N 1
ATOM 790 C CA . SER A 1 95 ? 6.712 5.652 -23.849 1.00 47.56 95 SER A CA 1
ATOM 791 C C . SER A 1 95 ? 7.021 6.721 -24.889 1.00 47.56 95 SER A C 1
ATOM 793 O O . SER A 1 95 ? 6.203 7.613 -25.083 1.00 47.56 95 SER A O 1
ATOM 795 N N . ALA A 1 96 ? 8.138 6.605 -25.615 1.00 47.28 96 ALA A N 1
ATOM 796 C CA . ALA A 1 96 ? 8.628 7.583 -26.606 1.00 47.28 96 ALA A CA 1
ATOM 797 C C . ALA A 1 96 ? 7.640 7.984 -27.736 1.00 47.28 96 ALA A C 1
ATOM 799 O O . ALA A 1 96 ? 7.988 8.744 -28.634 1.00 47.28 96 ALA A O 1
ATOM 800 N N . THR A 1 97 ? 6.415 7.456 -27.743 1.00 47.66 97 THR A N 1
ATOM 801 C CA . THR A 1 97 ? 5.373 7.727 -28.742 1.00 47.66 97 THR A CA 1
ATOM 802 C C . THR A 1 97 ? 3.959 7.764 -28.145 1.00 47.66 97 THR A C 1
ATOM 804 O O . THR A 1 97 ? 3.035 8.202 -28.820 1.00 47.66 97 THR A O 1
ATOM 807 N N . ILE A 1 98 ? 3.746 7.308 -26.903 1.00 50.25 98 ILE A N 1
ATOM 808 C CA . ILE A 1 98 ? 2.408 7.191 -26.309 1.00 50.25 98 ILE A CA 1
ATOM 809 C C . ILE A 1 98 ? 2.480 7.554 -24.829 1.00 50.25 98 ILE A C 1
ATOM 811 O O . ILE A 1 98 ? 3.161 6.874 -24.062 1.00 50.25 98 ILE A O 1
ATOM 815 N N . ASP A 1 99 ? 1.728 8.589 -24.465 1.00 51.12 99 ASP A N 1
ATOM 816 C CA . ASP A 1 99 ? 1.395 8.933 -23.089 1.00 51.12 99 ASP A CA 1
ATOM 817 C C . ASP A 1 99 ? 0.059 8.259 -22.741 1.00 51.12 99 ASP A C 1
ATOM 819 O O . ASP A 1 99 ? -0.927 8.385 -23.479 1.00 51.12 99 ASP A O 1
ATOM 823 N N . ARG A 1 100 ? 0.038 7.435 -21.692 1.00 56.97 100 ARG A N 1
ATOM 824 C CA . ARG A 1 100 ? -1.170 6.734 -21.239 1.00 56.97 100 ARG A CA 1
ATOM 825 C C . ARG A 1 100 ? -1.310 6.878 -19.736 1.00 56.97 100 ARG A C 1
ATOM 827 O O . ARG A 1 100 ? -0.672 6.149 -18.977 1.00 56.97 100 ARG A O 1
ATOM 834 N N . ASP A 1 101 ? -2.246 7.738 -19.360 1.00 61.38 101 ASP A N 1
ATOM 835 C CA . ASP A 1 101 ? -2.751 7.876 -18.004 1.00 61.38 101 ASP A CA 1
ATOM 836 C C . ASP A 1 101 ? -3.949 6.952 -17.788 1.00 61.38 101 ASP A C 1
ATOM 838 O O . ASP A 1 101 ? -4.975 7.057 -18.467 1.00 61.38 101 ASP A O 1
ATOM 842 N N . ALA A 1 102 ? -3.843 6.045 -16.819 1.00 67.56 102 ALA A N 1
ATOM 843 C CA . ALA A 1 102 ? -4.973 5.241 -16.369 1.00 67.56 102 ALA A CA 1
ATOM 844 C C . ALA A 1 102 ? -5.207 5.439 -14.868 1.00 67.56 102 ALA A C 1
ATOM 846 O O . ALA A 1 102 ? -4.335 5.162 -14.041 1.00 67.56 102 ALA A O 1
ATOM 847 N N . ASN A 1 103 ? -6.419 5.884 -14.529 1.00 75.00 103 ASN A N 1
ATOM 848 C CA . ASN A 1 103 ? -6.916 5.979 -13.161 1.00 75.00 103 ASN A CA 1
ATOM 849 C C . ASN A 1 103 ? -7.851 4.800 -12.895 1.00 75.00 103 ASN A C 1
ATOM 851 O O . ASN A 1 103 ? -8.903 4.682 -13.521 1.00 75.00 103 ASN A O 1
ATOM 855 N N . GLU A 1 104 ? -7.475 3.931 -11.967 1.00 80.31 104 GLU A N 1
ATOM 856 C CA . GLU A 1 104 ? -8.289 2.799 -11.539 1.00 80.31 104 GLU A CA 1
ATOM 857 C C . GLU A 1 104 ? -8.662 2.981 -10.067 1.00 80.31 104 GLU A C 1
ATOM 859 O O . GLU A 1 104 ? -7.805 3.212 -9.217 1.00 80.31 104 GLU A O 1
ATOM 864 N N . PHE A 1 105 ? -9.944 2.827 -9.749 1.00 85.50 105 PHE A N 1
ATOM 865 C CA . PHE A 1 105 ? -10.430 2.795 -8.373 1.00 85.50 105 PHE A CA 1
ATOM 866 C C . PHE A 1 105 ? -10.972 1.402 -8.073 1.00 85.50 105 PHE A C 1
ATOM 868 O O . PHE A 1 105 ? -11.649 0.792 -8.898 1.00 85.50 105 PHE A O 1
ATOM 875 N N . GLY A 1 106 ? -10.657 0.891 -6.891 1.00 86.06 106 GLY A N 1
ATOM 876 C CA . GLY A 1 106 ? -11.081 -0.413 -6.420 1.00 86.06 106 GLY A CA 1
ATOM 877 C C . GLY A 1 106 ? -11.601 -0.334 -4.996 1.00 86.06 106 GLY A C 1
ATOM 878 O O . GLY A 1 106 ? -11.133 0.457 -4.180 1.00 86.06 106 GLY A O 1
ATOM 879 N N . VAL A 1 107 ? -12.559 -1.199 -4.698 1.00 89.88 107 VAL A N 1
ATOM 880 C CA . VAL A 1 107 ? -13.006 -1.487 -3.339 1.00 89.88 107 VAL A CA 1
ATOM 881 C C . VAL A 1 107 ? -12.736 -2.954 -3.075 1.00 89.88 107 VAL A C 1
ATOM 883 O O . VAL A 1 107 ? -13.091 -3.800 -3.896 1.00 89.88 107 VAL A O 1
ATOM 886 N N . TRP A 1 108 ? -12.129 -3.260 -1.932 1.00 87.38 108 TRP A N 1
ATOM 887 C CA . TRP A 1 108 ? -12.066 -4.623 -1.425 1.00 87.38 108 TRP A CA 1
ATOM 888 C C . TRP A 1 108 ? -12.840 -4.728 -0.119 1.00 87.38 108 TRP A C 1
ATOM 890 O O . TRP A 1 108 ? -12.913 -3.790 0.674 1.00 87.38 108 TRP A O 1
ATOM 900 N N . THR A 1 109 ? -13.390 -5.910 0.131 1.00 90.69 109 THR A N 1
ATOM 901 C CA . THR A 1 109 ? -13.901 -6.276 1.449 1.00 90.69 109 THR A CA 1
ATOM 902 C C . THR A 1 109 ? -13.279 -7.602 1.858 1.00 90.69 109 THR A C 1
ATOM 904 O O . THR A 1 109 ? -13.105 -8.498 1.037 1.00 90.69 109 THR A O 1
ATOM 907 N N . MET A 1 110 ? -12.867 -7.696 3.115 1.00 87.81 110 MET A N 1
ATOM 908 C CA . MET A 1 110 ? -12.275 -8.887 3.702 1.00 87.81 110 MET A CA 1
ATOM 909 C C . MET A 1 110 ? -13.128 -9.304 4.892 1.00 87.81 110 MET A C 1
ATOM 911 O O . MET A 1 110 ? -13.307 -8.530 5.839 1.00 87.81 110 MET A O 1
ATOM 915 N N . TRP A 1 111 ? -13.640 -10.530 4.822 1.00 88.31 111 TRP A N 1
ATOM 916 C CA . TRP A 1 111 ? -14.279 -11.216 5.937 1.00 88.31 111 TRP A CA 1
ATOM 917 C C . TRP A 1 111 ? -13.268 -12.123 6.623 1.00 88.31 111 TRP A C 1
ATOM 919 O O . TRP A 1 111 ? -12.591 -12.908 5.966 1.00 88.31 111 TRP A O 1
ATOM 929 N N . ASN A 1 112 ? -13.168 -11.998 7.939 1.00 77.44 112 ASN A N 1
ATOM 930 C CA . ASN A 1 112 ? -12.306 -12.819 8.771 1.00 77.44 112 ASN A CA 1
ATOM 931 C C . ASN A 1 112 ? -13.203 -13.536 9.780 1.00 77.44 112 ASN A C 1
ATOM 933 O O . ASN A 1 112 ? -13.650 -12.899 10.732 1.00 77.44 112 ASN A O 1
ATOM 937 N N . PHE A 1 113 ? -13.525 -14.799 9.504 1.00 74.56 113 PHE A N 1
ATOM 938 C CA . PHE A 1 113 ? -14.338 -15.684 10.347 1.00 74.56 113 PHE A CA 1
ATOM 939 C C . PHE A 1 113 ? -13.473 -16.438 11.357 1.00 74.56 113 PHE A C 1
ATOM 941 O O . PHE A 1 113 ? -12.314 -16.764 11.013 1.00 74.56 113 PHE A O 1
#

Foldseek 3Di:
DWDDDPFKIKDKDKDWDFDPDDPDDPAGFTKTKMKIKMKGHPDPFKIKIKIWIWIQRGVPPFRFFIKIKIKIKMWGRPDPFKIKMKMWIWIFTTGPVDTDIDIDIDMDMGGDD